Protein AF-A0A8B6QK80-F1 (afdb_monomer)

Mean predicted aligned error: 11.86 Å

O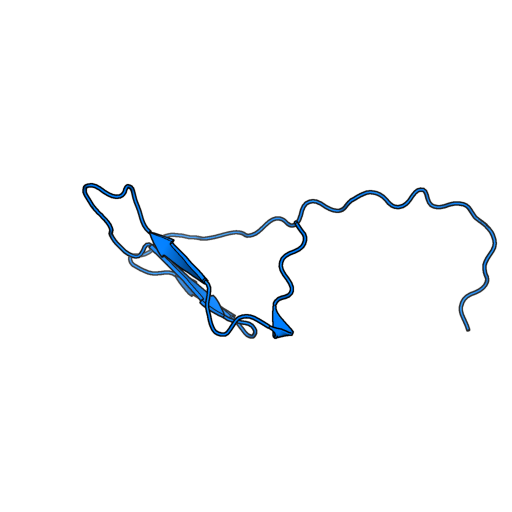rganism: Lactococcus lactis subsp. cremoris (NCBI:txid1359)

Sequence (57 aa):
MSINFEEIESIVVETDEKNSIPIATITADTVKPEQGYRVRIKPKIKNYPLGGNGSLP

Radius of gyration: 16.81 Å; Cα contacts (8 Å, |Δi|>4): 54; chains: 1; bounding box: 26×31×50 Å

Solvent-accessible surface area (backbone atoms only — not comparable to full-atom values): 4014 Å² total; per-residue (Å²): 137,80,86,60,54,90,82,41,81,64,48,77,42,58,49,57,89,93,59,68,43,73,41,30,40,37,37,70,90,49,73,47,60,29,96,84,46,85,85,80,90,77,80,81,76,73,80,70,79,86,73,79,88,74,84,81,130

Structure (mmCIF, N/CA/C/O backbone):
data_AF-A0A8B6QK80-F1
#
_entry.id   AF-A0A8B6QK80-F1
#
loop_
_atom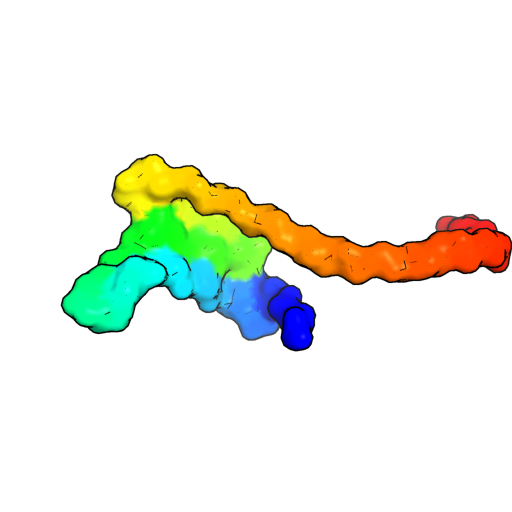_site.group_PDB
_atom_site.id
_atom_site.type_symbol
_atom_site.label_atom_id
_atom_site.label_alt_id
_atom_site.label_comp_id
_atom_site.label_asym_id
_atom_site.label_entity_id
_atom_site.label_seq_id
_atom_site.pdbx_PDB_ins_code
_atom_site.Cartn_x
_atom_site.Cartn_y
_atom_site.Cartn_z
_atom_site.occupancy
_atom_site.B_iso_or_equiv
_atom_site.auth_seq_id
_atom_site.auth_comp_id
_atom_site.auth_asym_id
_atom_site.auth_atom_id
_atom_site.pdbx_PDB_model_num
ATOM 1 N N . MET A 1 1 ? 12.925 14.305 -2.177 1.00 47.56 1 MET A N 1
ATOM 2 C CA . MET A 1 1 ? 12.844 12.842 -2.287 1.00 47.56 1 MET A CA 1
ATOM 3 C C . MET A 1 1 ? 11.871 12.532 -3.411 1.00 47.56 1 MET A C 1
ATOM 5 O O . MET A 1 1 ? 10.720 12.941 -3.306 1.00 47.56 1 MET A O 1
ATOM 9 N N . SER A 1 2 ? 12.342 11.948 -4.507 1.00 57.25 2 SER A N 1
ATOM 10 C CA . SER A 1 2 ? 11.470 11.377 -5.538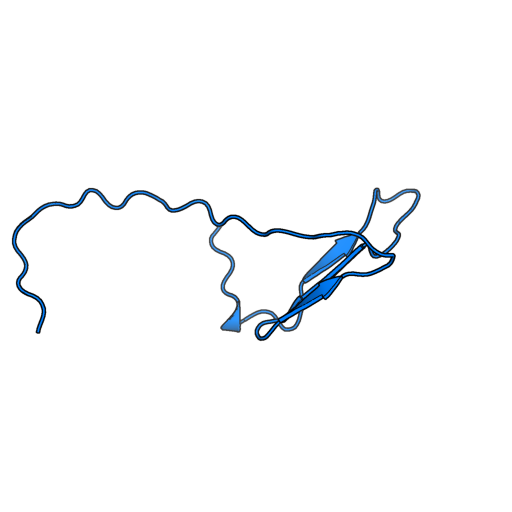 1.00 57.25 2 SER A CA 1
ATOM 11 C C . SER A 1 2 ? 11.404 9.883 -5.254 1.00 57.25 2 SER A C 1
ATOM 13 O O . SER A 1 2 ? 12.437 9.284 -4.980 1.00 57.25 2 SER A O 1
ATOM 15 N N . ILE A 1 3 ? 10.206 9.314 -5.234 1.00 62.75 3 ILE A N 1
ATOM 16 C CA . ILE A 1 3 ? 10.017 7.874 -5.051 1.00 62.75 3 ILE A CA 1
ATOM 17 C C . ILE A 1 3 ? 10.253 7.239 -6.427 1.00 62.75 3 ILE A C 1
ATOM 19 O O . ILE A 1 3 ? 9.505 7.550 -7.355 1.00 62.75 3 ILE A O 1
ATOM 23 N N . ASN A 1 4 ? 11.308 6.432 -6.579 1.00 70.38 4 ASN A N 1
ATOM 24 C CA . ASN A 1 4 ? 11.521 5.639 -7.790 1.00 70.38 4 ASN A CA 1
ATOM 25 C C . ASN A 1 4 ? 10.732 4.333 -7.655 1.00 70.38 4 ASN A C 1
ATOM 27 O O . ASN A 1 4 ? 11.152 3.441 -6.931 1.00 70.38 4 ASN A O 1
ATOM 31 N N . PHE A 1 5 ? 9.579 4.232 -8.316 1.00 68.19 5 PHE A N 1
ATOM 32 C CA . PHE A 1 5 ? 8.720 3.048 -8.221 1.00 68.19 5 PHE A CA 1
ATOM 33 C C . PHE A 1 5 ? 9.349 1.783 -8.831 1.00 68.19 5 PHE A C 1
ATOM 35 O O . PHE A 1 5 ? 8.895 0.693 -8.510 1.00 68.19 5 PHE A O 1
ATOM 42 N N . GLU A 1 6 ? 10.400 1.904 -9.651 1.00 70.25 6 GLU A N 1
ATOM 43 C CA . GLU A 1 6 ? 11.135 0.750 -10.197 1.00 70.25 6 GLU A CA 1
ATOM 44 C C . GLU A 1 6 ? 12.055 0.081 -9.160 1.00 70.25 6 GLU A C 1
ATOM 46 O O . GLU A 1 6 ? 12.420 -1.080 -9.311 1.00 70.25 6 GLU A O 1
ATOM 51 N N . GLU A 1 7 ? 12.418 0.793 -8.089 1.00 75.19 7 GLU A N 1
ATOM 52 C CA . GLU A 1 7 ? 13.315 0.297 -7.033 1.00 75.19 7 GLU A CA 1
ATOM 53 C C . GLU A 1 7 ? 12.558 -0.213 -5.797 1.00 75.19 7 GLU A C 1
ATOM 55 O O . GLU A 1 7 ? 13.174 -0.566 -4.791 1.00 75.19 7 GLU A O 1
ATOM 60 N N . ILE A 1 8 ? 11.222 -0.222 -5.834 1.00 73.38 8 ILE A N 1
ATOM 61 C CA . ILE A 1 8 ? 10.391 -0.500 -4.662 1.00 73.38 8 ILE A CA 1
ATOM 62 C C . ILE A 1 8 ? 9.416 -1.619 -4.996 1.00 73.38 8 ILE A C 1
ATOM 64 O O . ILE A 1 8 ? 8.541 -1.467 -5.844 1.00 73.38 8 ILE A O 1
ATOM 68 N N . GLU A 1 9 ? 9.537 -2.734 -4.279 1.00 78.62 9 GLU A N 1
ATOM 69 C CA . GLU A 1 9 ? 8.644 -3.883 -4.443 1.00 78.62 9 GLU A CA 1
ATOM 70 C C . GLU A 1 9 ? 7.215 -3.551 -3.985 1.00 78.62 9 GLU A C 1
ATOM 72 O O . GLU A 1 9 ? 6.236 -3.832 -4.681 1.00 78.62 9 GLU A O 1
ATOM 77 N N . SER A 1 10 ? 7.080 -2.899 -2.825 1.00 81.88 10 SER A N 1
ATOM 78 C CA . SER A 1 10 ? 5.794 -2.400 -2.341 1.00 81.88 10 SER A CA 1
ATOM 79 C C . SER A 1 10 ? 5.934 -1.289 -1.297 1.00 81.88 10 SER A C 1
ATOM 81 O O . SER A 1 10 ? 6.924 -1.199 -0.574 1.00 81.88 10 SER A O 1
ATOM 83 N N . ILE A 1 11 ? 4.914 -0.437 -1.212 1.00 84.56 11 ILE A N 1
ATOM 84 C CA . ILE A 1 11 ? 4.705 0.552 -0.155 1.00 84.56 11 ILE A CA 1
ATOM 85 C C . ILE A 1 11 ? 3.430 0.147 0.580 1.00 84.56 11 ILE A C 1
ATOM 87 O O . ILE A 1 11 ? 2.343 0.148 -0.003 1.00 84.56 11 ILE A O 1
ATOM 91 N N . VAL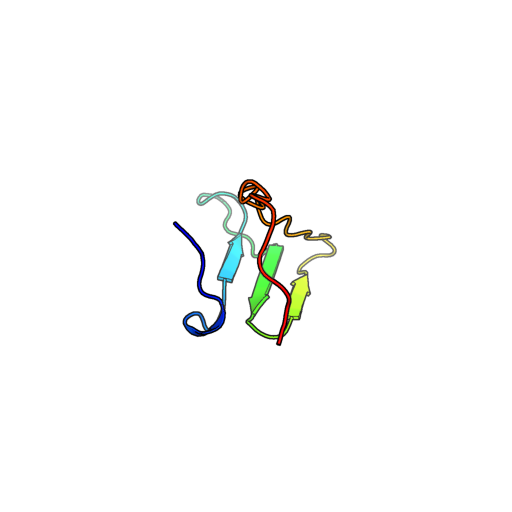 A 1 12 ? 3.558 -0.181 1.861 1.00 86.31 12 VAL A N 1
ATOM 92 C CA . VAL A 1 12 ? 2.414 -0.453 2.734 1.00 86.31 12 VAL A CA 1
ATOM 93 C C . VAL A 1 12 ? 2.022 0.845 3.427 1.00 86.31 12 VAL A C 1
ATOM 95 O O . VAL A 1 12 ? 2.866 1.549 3.980 1.00 86.31 12 VAL A O 1
ATOM 98 N N . VAL A 1 13 ? 0.740 1.186 3.353 1.00 85.94 13 VAL A N 1
ATOM 99 C CA . VAL A 1 13 ? 0.158 2.328 4.053 1.00 85.94 13 VAL A CA 1
ATOM 100 C C . VAL A 1 13 ? -0.661 1.780 5.206 1.00 85.94 13 VAL A C 1
ATOM 102 O O . VAL A 1 13 ? -1.592 1.001 4.989 1.00 85.94 13 VAL A O 1
ATOM 105 N N . GLU A 1 14 ? -0.322 2.208 6.414 1.00 88.06 14 GLU A N 1
ATOM 106 C CA . GLU A 1 14 ? -0.973 1.779 7.647 1.00 88.06 14 GLU A CA 1
ATOM 107 C C . GLU A 1 14 ? -1.494 2.988 8.432 1.00 88.06 14 GLU A C 1
ATOM 109 O O . GLU A 1 14 ? -1.104 4.135 8.184 1.00 88.06 14 GLU A O 1
ATOM 114 N N . THR A 1 15 ? -2.418 2.732 9.353 1.00 83.75 15 THR A N 1
ATOM 115 C CA . THR A 1 15 ? -2.842 3.692 10.382 1.00 83.75 15 THR A CA 1
ATOM 116 C C . THR A 1 15 ? -1.733 3.931 11.419 1.00 83.75 15 THR A C 1
ATOM 118 O O .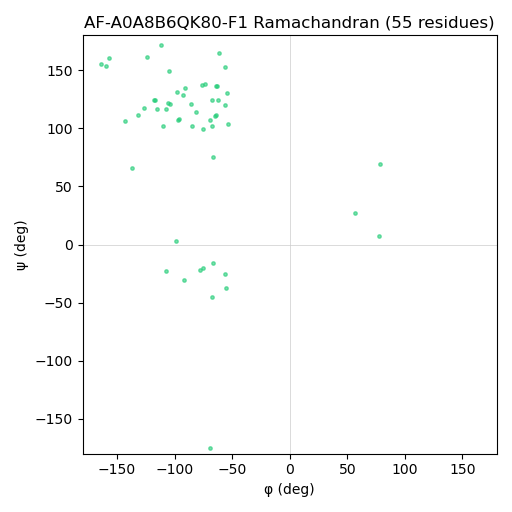 THR A 1 15 ? -0.601 3.497 11.236 1.00 83.75 15 THR A O 1
ATOM 121 N N . ASP A 1 16 ? -2.006 4.711 12.468 1.00 87.00 16 ASP A N 1
ATOM 122 C CA . ASP A 1 16 ? -0.978 5.122 13.429 1.00 87.00 16 ASP A CA 1
ATOM 123 C C . ASP A 1 16 ? -0.245 3.935 14.079 1.00 87.00 16 ASP A C 1
ATOM 125 O O . ASP A 1 16 ? -0.825 2.869 14.257 1.00 87.00 16 ASP A O 1
ATOM 129 N N . GLU A 1 17 ? 1.006 4.138 14.508 1.00 80.69 17 GLU A N 1
ATOM 130 C CA . GLU A 1 17 ? 1.842 3.066 15.076 1.00 80.69 17 GLU A CA 1
ATOM 131 C C . GLU A 1 17 ? 1.210 2.341 16.277 1.00 80.69 17 GLU A C 1
ATOM 133 O O . GLU A 1 17 ? 1.550 1.187 16.539 1.00 80.69 17 GLU A O 1
ATOM 138 N N . LYS A 1 18 ? 0.295 2.974 17.030 1.00 83.88 18 LYS A N 1
ATOM 139 C CA . LYS A 1 18 ? -0.365 2.309 18.167 1.00 83.88 18 LYS A CA 1
ATOM 140 C C . LYS A 1 18 ? -1.476 1.363 17.720 1.00 83.88 18 LYS A C 1
ATOM 142 O O . LYS A 1 18 ? -1.816 0.455 18.472 1.00 83.88 18 LYS A O 1
ATOM 147 N N . ASN A 1 19 ? -2.026 1.560 16.526 1.00 78.19 19 ASN A N 1
ATOM 148 C CA . ASN A 1 19 ? -3.006 0.69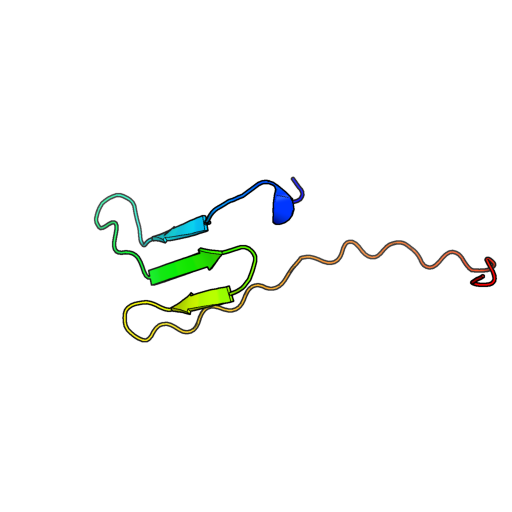0 15.892 1.00 78.19 19 ASN A CA 1
ATOM 149 C C . ASN A 1 19 ? -2.638 0.518 14.416 1.00 78.19 19 ASN A C 1
ATOM 151 O O . ASN A 1 19 ? -3.382 0.989 13.560 1.00 78.19 19 ASN A O 1
ATOM 155 N N . SER A 1 20 ? -1.504 -0.122 14.111 1.00 81.69 20 SER A N 1
ATOM 156 C CA . SER A 1 20 ? -1.079 -0.337 12.720 1.00 81.69 20 SER A CA 1
ATOM 157 C C . SER A 1 20 ? -2.031 -1.313 12.034 1.00 81.69 20 SER A C 1
ATOM 159 O O . SER A 1 20 ? -1.999 -2.521 12.271 1.00 81.69 20 SER A O 1
ATOM 161 N N . ILE A 1 21 ? -2.931 -0.773 11.218 1.00 85.44 21 ILE A N 1
ATOM 162 C CA . ILE A 1 21 ? -3.861 -1.524 10.387 1.00 85.44 21 ILE A CA 1
ATOM 163 C C . ILE A 1 21 ? -3.540 -1.168 8.935 1.00 85.44 21 ILE A C 1
ATOM 165 O O . ILE A 1 21 ? -3.563 0.019 8.588 1.00 85.44 21 ILE A O 1
ATOM 169 N N . PRO A 1 22 ? -3.256 -2.156 8.070 1.00 84.94 22 PRO A N 1
ATOM 170 C CA . PRO A 1 22 ? -2.989 -1.895 6.667 1.00 84.94 22 PRO A CA 1
ATOM 171 C C . PRO A 1 22 ? -4.258 -1.395 5.976 1.00 84.94 22 PRO A C 1
ATOM 173 O O . PRO A 1 22 ? -5.304 -2.044 6.004 1.00 84.94 22 PRO A O 1
ATOM 176 N N . ILE A 1 23 ? -4.149 -0.225 5.346 1.00 87.25 23 ILE A N 1
ATOM 177 C CA . ILE A 1 23 ? -5.237 0.415 4.594 1.00 87.25 23 ILE A CA 1
ATOM 178 C C . ILE A 1 23 ? -5.019 0.350 3.081 1.00 87.25 23 ILE A C 1
ATOM 180 O O . ILE A 1 23 ? -5.982 0.431 2.317 1.00 87.25 23 ILE A O 1
ATOM 184 N N . ALA A 1 24 ? -3.774 0.192 2.625 1.00 86.12 24 ALA A N 1
ATOM 185 C CA . ALA A 1 24 ? -3.475 -0.124 1.233 1.00 86.12 24 ALA A CA 1
ATOM 186 C C . ALA A 1 24 ? -2.051 -0.642 1.044 1.00 86.12 24 ALA A C 1
ATOM 188 O O . ALA A 1 24 ? -1.128 -0.268 1.767 1.00 86.12 24 ALA A O 1
ATOM 189 N N . THR A 1 25 ? -1.866 -1.405 -0.029 1.00 86.00 25 THR A N 1
ATOM 190 C CA . THR A 1 25 ? -0.551 -1.761 -0.559 1.00 86.00 25 THR A CA 1
ATOM 191 C C . THR A 1 25 ? -0.406 -1.190 -1.963 1.00 86.00 25 THR A C 1
ATOM 193 O O . THR A 1 25 ? -1.225 -1.446 -2.847 1.00 86.00 25 THR A O 1
ATOM 196 N N . ILE A 1 26 ? 0.636 -0.396 -2.176 1.00 84.62 26 ILE A N 1
ATOM 197 C CA . ILE A 1 26 ? 0.984 0.193 -3.466 1.00 84.62 26 ILE A CA 1
ATOM 198 C C . ILE A 1 26 ? 2.174 -0.593 -4.008 1.00 84.62 26 ILE A C 1
ATOM 200 O O . ILE A 1 26 ? 3.213 -0.663 -3.367 1.00 84.62 26 ILE A O 1
ATOM 204 N N . THR A 1 27 ? 2.017 -1.185 -5.178 1.00 80.12 27 THR A N 1
ATOM 205 C CA . THR A 1 27 ? 3.076 -1.886 -5.919 1.00 80.12 27 THR A CA 1
ATOM 206 C C . THR A 1 27 ? 3.414 -1.092 -7.177 1.00 80.12 27 THR A C 1
ATOM 208 O O . THR A 1 27 ? 2.699 -0.140 -7.503 1.00 80.12 27 THR A O 1
ATOM 211 N N . ALA A 1 28 ? 4.471 -1.478 -7.893 1.00 74.94 28 ALA A N 1
ATOM 212 C CA . ALA A 1 28 ? 4.824 -0.855 -9.170 1.00 74.94 28 ALA A CA 1
ATOM 213 C C . ALA A 1 28 ? 3.660 -0.890 -10.182 1.00 74.94 28 ALA A C 1
ATOM 215 O O . ALA A 1 28 ? 3.41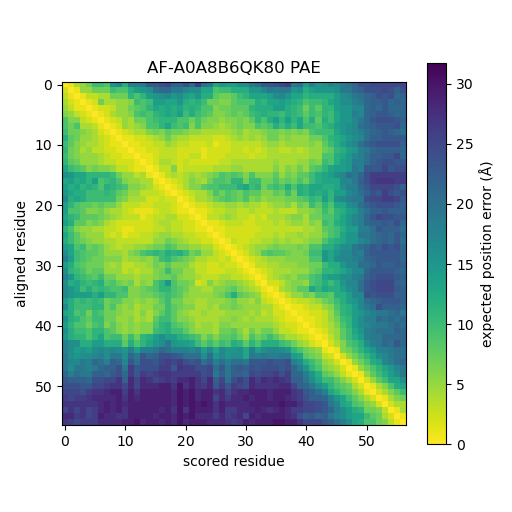6 0.088 -10.886 1.00 74.94 28 ALA A O 1
ATOM 216 N N . ASP A 1 29 ? 2.895 -1.984 -10.196 1.00 73.44 29 ASP A N 1
ATOM 217 C CA . ASP A 1 29 ? 1.836 -2.203 -11.183 1.00 73.44 29 ASP A CA 1
ATOM 218 C C . ASP A 1 29 ? 0.460 -1.694 -10.736 1.00 73.44 29 ASP A C 1
ATOM 220 O O . ASP A 1 29 ? -0.388 -1.345 -11.562 1.00 73.44 29 ASP A O 1
ATOM 224 N N . THR A 1 30 ? 0.174 -1.707 -9.428 1.00 78.00 30 THR A N 1
ATOM 225 C CA . THR A 1 30 ? -1.191 -1.482 -8.934 1.00 78.00 30 THR A CA 1
ATOM 226 C C . THR A 1 30 ? -1.274 -0.989 -7.490 1.00 78.00 30 THR A C 1
ATOM 228 O O . THR A 1 30 ? -0.363 -1.180 -6.683 1.00 78.00 30 THR A O 1
ATOM 231 N N . VAL A 1 31 ? -2.420 -0.396 -7.143 1.00 80.56 31 VAL A N 1
ATOM 232 C CA . VAL A 1 31 ? -2.803 -0.049 -5.768 1.00 80.56 31 VAL A CA 1
ATOM 233 C C . VAL A 1 31 ? -3.898 -1.010 -5.318 1.00 80.56 31 VAL A C 1
ATOM 235 O O . VAL A 1 31 ? -4.998 -0.996 -5.871 1.00 80.56 31 VAL A O 1
ATOM 238 N N . LYS A 1 32 ? -3.610 -1.820 -4.297 1.00 81.44 32 LYS A N 1
ATOM 239 C CA . LYS A 1 32 ? -4.574 -2.714 -3.650 1.00 81.44 32 LYS A CA 1
ATOM 240 C C . LYS A 1 32 ? -5.143 -2.023 -2.406 1.00 81.44 32 LYS A C 1
ATOM 242 O O . LYS A 1 32 ? -4.403 -1.838 -1.439 1.00 81.44 32 LYS A O 1
ATOM 247 N N . PRO A 1 33 ? -6.411 -1.577 -2.430 1.00 76.12 33 PRO A N 1
ATOM 248 C CA . PRO A 1 33 ? -7.060 -1.034 -1.247 1.00 76.12 33 PRO A CA 1
ATOM 249 C C . PRO A 1 33 ? -7.416 -2.158 -0.274 1.00 76.12 33 PRO A C 1
ATOM 251 O O . PRO A 1 33 ? -7.942 -3.189 -0.689 1.00 76.12 33 PRO A O 1
ATOM 254 N N . GLU A 1 34 ? -7.195 -1.924 1.014 1.00 78.44 34 GLU A N 1
ATOM 255 C CA . GLU A 1 34 ? -7.654 -2.798 2.089 1.00 78.44 34 GLU A CA 1
ATOM 256 C C . GLU A 1 34 ? -8.861 -2.159 2.788 1.00 78.44 34 GLU A C 1
ATOM 258 O O . GLU A 1 34 ? -9.017 -0.935 2.825 1.00 78.44 34 GLU A O 1
ATOM 263 N N . GLN A 1 35 ? -9.760 -2.992 3.316 1.00 75.12 35 GLN A N 1
ATOM 264 C CA . GLN A 1 35 ? -10.867 -2.563 4.190 1.00 75.12 35 GLN A CA 1
ATOM 265 C C . GLN A 1 35 ? -11.823 -1.499 3.603 1.00 75.12 35 GLN A C 1
ATOM 267 O O . GLN A 1 35 ? -12.459 -0.742 4.333 1.00 75.12 35 GLN A O 1
ATOM 272 N N . GLY A 1 36 ? -11.960 -1.435 2.275 1.00 75.75 36 GLY A N 1
ATOM 273 C CA . GLY A 1 36 ? -12.902 -0.528 1.605 1.00 75.75 36 GLY A CA 1
ATOM 274 C C . GLY A 1 36 ? -12.450 0.936 1.523 1.00 75.75 36 GLY A C 1
ATOM 275 O O . GLY A 1 36 ? -13.219 1.787 1.066 1.00 75.75 36 GLY A O 1
ATOM 276 N N . TYR A 1 37 ? -11.210 1.250 1.906 1.00 76.06 37 TYR A N 1
ATOM 277 C CA . TYR A 1 37 ? -10.654 2.594 1.770 1.00 76.06 37 TYR A CA 1
ATOM 278 C C . TYR A 1 37 ? -10.261 2.901 0.322 1.00 76.06 37 TYR A C 1
ATOM 280 O O . TYR A 1 37 ? -9.654 2.093 -0.377 1.00 76.06 37 TYR A O 1
ATOM 288 N N . ARG A 1 38 ? -10.570 4.116 -0.150 1.00 73.06 38 ARG A N 1
ATOM 289 C CA . ARG A 1 38 ? -10.161 4.580 -1.483 1.00 73.06 38 ARG A CA 1
ATOM 290 C C . ARG A 1 38 ? -8.893 5.420 -1.393 1.00 73.06 38 ARG A C 1
ATOM 292 O O . ARG A 1 38 ? -8.946 6.584 -1.001 1.00 73.06 38 ARG A O 1
ATOM 299 N N . VAL A 1 39 ? -7.774 4.863 -1.844 1.00 74.25 39 VAL A N 1
ATOM 300 C CA . VAL A 1 39 ? -6.485 5.566 -1.884 1.00 74.25 39 VAL A CA 1
ATOM 301 C C . VAL A 1 39 ? -6.291 6.273 -3.227 1.00 74.25 39 VAL A C 1
ATOM 303 O O . VAL A 1 39 ? -6.569 5.722 -4.292 1.00 74.25 39 VAL A O 1
ATOM 306 N N . ARG A 1 40 ? -5.842 7.533 -3.186 1.00 73.81 40 ARG A N 1
ATOM 307 C CA . ARG A 1 40 ? -5.515 8.345 -4.368 1.00 73.81 40 ARG A CA 1
ATOM 308 C C . ARG A 1 40 ? -4.155 8.998 -4.174 1.00 73.81 40 ARG A C 1
ATOM 310 O O . ARG A 1 40 ? -4.023 9.914 -3.367 1.00 73.81 40 ARG A O 1
ATOM 317 N N . ILE A 1 41 ? -3.171 8.566 -4.955 1.00 72.81 41 ILE A N 1
ATOM 318 C CA . ILE A 1 41 ? -1.842 9.176 -4.967 1.00 72.81 41 ILE A CA 1
ATOM 319 C C . ILE A 1 41 ? -1.875 10.357 -5.936 1.00 72.81 41 ILE A C 1
ATOM 321 O O . ILE A 1 41 ? -2.183 10.195 -7.115 1.00 72.81 41 ILE A O 1
ATOM 325 N N . LYS A 1 42 ? -1.581 11.560 -5.439 1.00 74.06 42 LYS A N 1
ATOM 326 C CA . LYS A 1 42 ? -1.384 12.748 -6.276 1.00 74.06 42 LYS A CA 1
ATOM 327 C C . LYS A 1 42 ? 0.095 13.116 -6.242 1.00 74.06 42 LYS A C 1
ATOM 329 O O . LYS A 1 42 ? 0.532 13.693 -5.244 1.00 74.06 42 LYS A O 1
ATOM 334 N N . PRO A 1 43 ? 0.877 12.787 -7.282 1.00 66.69 43 PRO A N 1
ATOM 335 C CA . PRO A 1 43 ? 2.264 13.208 -7.325 1.00 66.69 43 PRO A CA 1
ATOM 336 C C . PRO A 1 43 ? 2.319 14.735 -7.360 1.00 66.69 43 PRO A C 1
ATOM 338 O O . PRO A 1 43 ? 1.559 15.393 -8.076 1.00 66.69 43 PRO A O 1
ATOM 341 N N . LYS A 1 44 ? 3.227 15.315 -6.577 1.00 71.69 44 LYS A N 1
ATOM 342 C CA . LYS A 1 44 ? 3.510 16.742 -6.670 1.00 71.69 44 LYS A CA 1
ATOM 343 C C . LYS A 1 44 ? 4.336 16.957 -7.932 1.00 71.69 44 LYS A C 1
ATOM 345 O O . LYS A 1 44 ? 5.541 16.716 -7.933 1.00 71.69 44 LYS A O 1
ATOM 350 N N . ILE A 1 45 ? 3.684 17.388 -9.007 1.00 65.25 45 ILE A N 1
ATOM 351 C CA . ILE A 1 45 ? 4.376 17.797 -10.226 1.00 65.25 45 ILE A CA 1
ATOM 352 C C . ILE A 1 45 ? 5.200 19.031 -9.846 1.00 65.25 45 ILE A C 1
ATOM 354 O O . ILE A 1 45 ? 4.644 20.080 -9.513 1.00 65.25 45 ILE A O 1
ATOM 358 N N . LYS A 1 46 ? 6.533 18.918 -9.821 1.00 57.94 46 LYS A N 1
ATOM 359 C CA . LYS A 1 46 ? 7.361 20.120 -9.924 1.00 57.94 46 LYS A CA 1
ATOM 360 C C . LYS A 1 46 ? 7.065 20.665 -11.314 1.00 57.94 46 LYS A C 1
ATOM 362 O O . LYS A 1 46 ? 7.417 20.010 -12.288 1.00 57.94 46 LYS A O 1
ATOM 367 N N . ASN A 1 47 ? 6.396 21.813 -11.404 1.00 52.91 47 ASN A N 1
ATOM 368 C CA . ASN A 1 47 ? 6.360 22.568 -12.649 1.00 52.91 47 ASN A CA 1
ATOM 369 C C . ASN A 1 47 ? 7.817 22.773 -13.074 1.00 52.91 47 ASN A C 1
ATOM 371 O O . ASN A 1 47 ? 8.524 23.588 -12.481 1.00 52.91 47 ASN A O 1
ATOM 375 N N . TYR A 1 48 ? 8.280 22.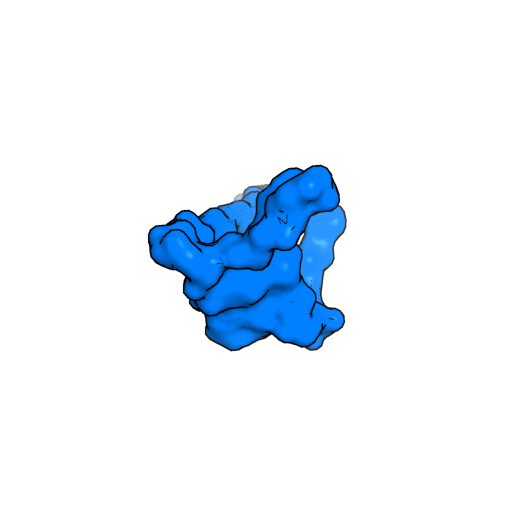008 -14.060 1.00 50.97 48 TYR A N 1
ATOM 376 C CA . TYR A 1 48 ? 9.411 22.450 -14.851 1.00 50.97 48 TYR A CA 1
ATOM 377 C C . TYR A 1 48 ? 8.929 23.728 -15.537 1.00 50.97 48 TYR A C 1
ATOM 379 O O . TYR A 1 48 ? 7.862 23.694 -16.159 1.00 50.97 48 TYR A O 1
ATOM 387 N N . PRO A 1 49 ? 9.616 24.872 -15.380 1.00 47.03 49 PRO A N 1
ATOM 388 C CA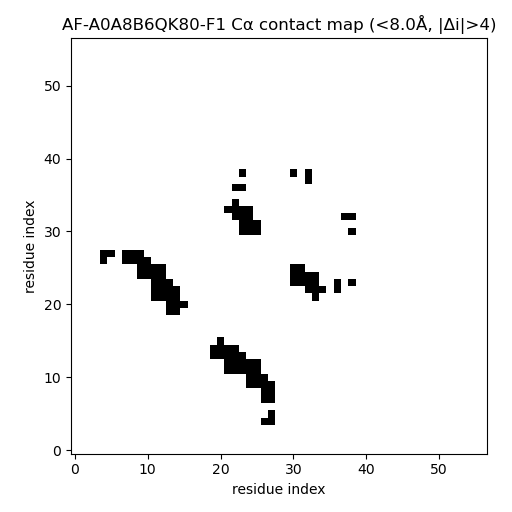 . PRO A 1 49 ? 9.282 26.028 -16.188 1.00 47.03 49 PRO A CA 1
ATOM 389 C C . PRO A 1 49 ? 9.384 25.580 -17.646 1.00 47.03 49 PRO A C 1
ATOM 391 O O . PRO A 1 49 ? 10.436 25.108 -18.075 1.00 47.03 49 PRO A O 1
ATOM 394 N N . LEU A 1 50 ? 8.271 25.670 -18.378 1.00 54.31 50 LEU A N 1
ATOM 395 C CA . LEU A 1 50 ? 8.237 25.510 -19.827 1.00 54.31 50 LEU A CA 1
ATOM 396 C C . LEU A 1 50 ? 9.007 26.693 -20.431 1.00 54.31 50 LEU A C 1
ATOM 398 O O . LEU A 1 50 ? 8.424 27.670 -20.893 1.00 54.31 50 LEU A O 1
ATOM 402 N N . GLY A 1 51 ? 10.335 26.636 -20.345 1.00 48.34 51 GLY A N 1
ATOM 403 C CA . GLY A 1 51 ? 11.233 27.446 -21.148 1.00 48.34 51 GLY A CA 1
ATOM 404 C C . GLY A 1 51 ? 11.119 26.941 -22.576 1.00 48.34 51 GLY A C 1
ATOM 405 O O . GLY A 1 51 ? 11.530 25.823 -22.872 1.00 48.34 51 GLY A O 1
ATOM 406 N N . GLY A 1 52 ? 10.462 27.730 -23.421 1.00 51.53 52 GLY A N 1
ATOM 407 C CA . GLY A 1 52 ? 10.212 27.395 -24.813 1.00 51.53 52 GLY A CA 1
ATOM 408 C C . GLY A 1 52 ? 11.483 27.218 -25.648 1.00 51.53 52 GLY A C 1
ATOM 409 O O . GLY A 1 52 ? 12.563 27.685 -25.291 1.00 51.53 52 GLY A O 1
ATOM 410 N N . ASN A 1 53 ? 11.259 26.602 -26.810 1.00 54.38 53 ASN A N 1
ATOM 411 C CA . ASN A 1 53 ? 12.177 26.304 -27.913 1.00 54.38 53 ASN A CA 1
ATOM 412 C C . ASN A 1 53 ? 13.107 25.102 -27.730 1.00 54.38 53 ASN A C 1
ATOM 414 O O . ASN A 1 53 ? 14.327 25.218 -27.715 1.00 54.38 53 ASN A O 1
ATOM 418 N N . GLY A 1 54 ? 12.505 23.917 -27.745 1.00 46.28 54 GLY A N 1
ATOM 419 C CA . GLY A 1 54 ? 13.168 22.707 -28.216 1.00 46.28 54 GLY A CA 1
ATOM 420 C C . GLY A 1 54 ? 12.149 21.851 -28.951 1.00 46.28 54 GLY A C 1
ATOM 421 O O . GLY A 1 54 ? 11.255 21.296 -28.319 1.00 46.28 54 GLY A O 1
ATOM 422 N N . SER A 1 55 ? 12.236 21.810 -30.280 1.00 53.75 55 SER A N 1
ATOM 423 C CA . SER A 1 55 ? 11.459 20.903 -31.122 1.00 53.75 55 SER A CA 1
ATOM 424 C C . SER A 1 55 ? 11.672 19.464 -30.652 1.00 53.75 55 SER A C 1
ATOM 426 O O . SER A 1 55 ? 12.813 19.049 -30.446 1.00 53.75 55 SER A O 1
ATOM 428 N N . LEU A 1 56 ? 10.579 18.726 -30.461 1.00 52.47 56 LEU A N 1
ATOM 429 C CA . LEU A 1 56 ? 10.627 17.294 -30.171 1.00 52.47 56 LEU A CA 1
ATOM 430 C C . LEU A 1 56 ? 11.236 16.549 -31.378 1.00 52.47 56 LEU A C 1
ATOM 432 O O . LEU A 1 56 ? 10.870 16.894 -32.507 1.00 52.47 56 LEU A O 1
ATOM 436 N N . PRO A 1 57 ? 12.145 15.579 -31.168 1.00 52.50 57 PRO A N 1
ATOM 437 C CA . PRO A 1 57 ? 12.491 14.598 -32.193 1.00 52.50 57 PRO A CA 1
ATOM 438 C C . PRO A 1 57 ? 11.321 13.651 -32.491 1.00 52.50 57 PRO A C 1
ATOM 440 O O . PRO A 1 57 ? 10.500 13.406 -31.574 1.00 52.50 57 PRO A O 1
#

Secondary structure (DSSP, 8-state):
----GGG-SEEEEES-GGG--EEEEEESS-EEE-TT---------------------

Nearest PDB structures (foldseek):
  5yvq-assembly1_A  TM=5.713E-01  e=4.371E+00  Muvirus mu
  8xcj-assembly1_F  TM=3.001E-01  e=2.384E+00  Escherichia phage Lambda
  9c3c-assembly1_g  TM=4.445E-01  e=8.571E+00  Oryctolagus cuniculus

pLDDT: mean 71.65, std 12.69, range [46.28, 88.06]

Foldseek 3Di:
DDDDLVVDQWDFDFDDPVHGDTQWIDHSVDIGGPPPDDDDDDDDDPPPPCPDDDDDD